Protein AF-A0A8S3BIK8-F1 (afdb_monomer_lite)

Radius of gyration: 16.22 Å; chains: 1; bounding box: 32×20×45 Å

Structure (mmCIF, N/CA/C/O backbone):
data_AF-A0A8S3BIK8-F1
#
_entry.id   AF-A0A8S3BIK8-F1
#
loop_
_atom_site.group_PDB
_atom_site.id
_atom_site.type_symbol
_atom_site.label_atom_id
_atom_site.label_alt_id
_atom_site.label_comp_id
_atom_site.label_asym_id
_atom_site.label_entity_id
_atom_site.label_seq_id
_atom_site.pdbx_PDB_ins_code
_atom_site.Cartn_x
_atom_site.Cartn_y
_atom_site.Cartn_z
_atom_site.occupancy
_atom_site.B_iso_or_equiv
_atom_site.auth_seq_id
_atom_site.auth_comp_id
_atom_site.auth_asym_id
_atom_site.auth_atom_id
_atom_site.pdbx_PDB_model_num
ATOM 1 N N . LYS A 1 1 ? -13.109 -13.381 22.313 1.00 46.12 1 LYS A N 1
ATOM 2 C CA . LYS A 1 1 ? -12.900 -12.357 21.261 1.00 46.12 1 LYS A CA 1
ATOM 3 C C . LYS A 1 1 ? -11.703 -11.518 21.670 1.00 46.12 1 LYS A C 1
ATOM 5 O O . LYS A 1 1 ? -11.812 -10.768 22.628 1.00 46.12 1 LYS A O 1
ATOM 10 N N . THR A 1 2 ? -10.563 -11.710 21.026 1.00 56.03 2 THR A N 1
ATOM 11 C CA . THR A 1 2 ? -9.379 -10.867 21.219 1.00 56.03 2 THR A CA 1
ATOM 12 C C . THR A 1 2 ? -9.565 -9.601 20.388 1.00 56.03 2 THR A C 1
ATOM 14 O O . THR A 1 2 ? -9.879 -9.688 19.204 1.00 56.03 2 THR A O 1
ATOM 17 N N . PHE A 1 3 ? -9.450 -8.435 21.018 1.00 69.31 3 PHE A N 1
ATOM 18 C CA . PHE A 1 3 ? -9.446 -7.145 20.330 1.00 69.31 3 PHE A CA 1
ATOM 19 C C . PHE A 1 3 ? -8.035 -6.855 19.811 1.00 69.31 3 PHE A C 1
ATOM 21 O O . PHE A 1 3 ? -7.059 -7.104 20.518 1.00 69.31 3 PHE A O 1
ATOM 28 N N . ALA A 1 4 ? -7.929 -6.318 18.597 1.00 78.44 4 ALA A N 1
ATOM 29 C CA . ALA A 1 4 ? -6.685 -5.759 18.081 1.00 78.44 4 ALA A CA 1
ATOM 30 C C . ALA A 1 4 ? -6.708 -4.238 18.281 1.00 78.44 4 ALA A C 1
ATOM 32 O O . ALA A 1 4 ? -7.649 -3.579 17.850 1.00 78.44 4 ALA A O 1
ATOM 33 N N . LEU A 1 5 ? -5.687 -3.692 18.946 1.00 88.62 5 LEU A N 1
ATOM 34 C CA . LEU A 1 5 ? -5.540 -2.244 19.156 1.00 88.62 5 LEU A CA 1
ATOM 35 C C . LEU A 1 5 ? -4.767 -1.573 18.016 1.00 88.62 5 LEU A C 1
ATOM 37 O O . LEU A 1 5 ? -5.019 -0.416 17.691 1.00 88.62 5 LEU A O 1
ATOM 41 N N . VAL A 1 6 ? -3.829 -2.306 17.414 1.00 96.44 6 VAL A N 1
ATOM 42 C CA . VAL A 1 6 ? -2.982 -1.840 16.315 1.00 96.44 6 VAL A CA 1
ATOM 43 C C . VAL A 1 6 ? -2.900 -2.938 15.264 1.00 96.44 6 VAL A C 1
ATOM 45 O O . VAL A 1 6 ? -2.598 -4.087 15.590 1.00 96.44 6 VAL A O 1
ATOM 48 N N . VAL A 1 7 ? -3.143 -2.576 14.008 1.00 96.69 7 VAL A N 1
ATOM 49 C CA . VAL A 1 7 ? -3.010 -3.456 12.847 1.00 96.69 7 VAL A CA 1
ATOM 50 C C . VAL A 1 7 ? -1.901 -2.925 11.947 1.00 96.69 7 VAL A C 1
ATOM 52 O O . VAL A 1 7 ? -2.021 -1.853 11.353 1.00 96.69 7 VAL A O 1
ATOM 55 N N . PHE A 1 8 ? -0.816 -3.687 11.832 1.00 97.06 8 PHE A N 1
ATOM 56 C CA . PHE A 1 8 ? 0.239 -3.421 10.858 1.00 97.06 8 PHE A CA 1
ATOM 57 C C . PHE A 1 8 ? -0.143 -4.038 9.511 1.00 97.06 8 PHE A C 1
ATOM 59 O O . PHE A 1 8 ? -0.523 -5.206 9.449 1.00 97.06 8 PHE A O 1
ATOM 66 N N . ASN A 1 9 ? -0.026 -3.261 8.437 1.00 97.06 9 ASN A N 1
ATOM 67 C CA . ASN A 1 9 ? -0.347 -3.669 7.074 1.00 97.06 9 ASN A CA 1
ATOM 68 C C . ASN A 1 9 ? 0.907 -3.570 6.182 1.00 97.06 9 ASN A C 1
ATOM 70 O O . ASN A 1 9 ? 1.097 -2.569 5.483 1.00 97.06 9 ASN A O 1
ATOM 74 N N . PRO A 1 10 ? 1.786 -4.591 6.225 1.00 97.06 10 PRO A N 1
ATOM 75 C CA . PRO A 1 10 ? 2.927 -4.678 5.323 1.00 97.06 10 PRO A CA 1
ATOM 76 C C . PRO A 1 10 ? 2.443 -4.935 3.893 1.00 97.06 10 PRO A C 1
ATOM 78 O O . PRO A 1 10 ? 1.656 -5.848 3.651 1.00 97.06 10 PRO A O 1
ATOM 81 N N . SER A 1 11 ? 2.922 -4.122 2.958 1.00 95.94 11 SER A N 1
ATOM 82 C CA . SER A 1 11 ? 2.481 -4.086 1.565 1.00 95.94 11 SER A CA 1
ATOM 83 C C . SER A 1 11 ? 3.673 -3.958 0.612 1.00 95.94 11 SER A C 1
ATOM 85 O O . SER A 1 11 ? 4.740 -3.454 0.971 1.00 95.94 11 SER A O 1
ATOM 87 N N . ALA A 1 12 ? 3.485 -4.429 -0.617 1.00 94.56 12 ALA A N 1
ATOM 88 C CA . ALA A 1 12 ? 4.418 -4.267 -1.729 1.00 94.56 12 ALA A CA 1
ATOM 89 C C . ALA A 1 12 ? 3.598 -4.042 -3.005 1.00 94.56 12 ALA A C 1
ATOM 91 O O . ALA A 1 12 ? 3.437 -4.936 -3.831 1.00 94.56 12 ALA A O 1
ATOM 92 N N . THR A 1 13 ? 2.991 -2.862 -3.093 1.00 92.25 13 THR A N 1
ATOM 93 C CA . THR A 1 13 ? 2.133 -2.463 -4.215 1.00 92.25 13 THR A CA 1
ATOM 94 C C . THR A 1 13 ? 2.839 -1.422 -5.070 1.00 92.25 13 THR A C 1
ATOM 96 O O . THR A 1 13 ? 3.633 -0.630 -4.558 1.00 92.25 13 THR A O 1
ATOM 99 N N . VAL A 1 14 ? 2.559 -1.443 -6.372 1.00 88.31 14 VAL A N 1
ATOM 100 C CA . VAL A 1 14 ? 3.174 -0.561 -7.366 1.00 88.31 14 VAL A CA 1
ATOM 101 C C . VAL A 1 14 ? 2.125 -0.001 -8.317 1.00 88.31 14 VAL A C 1
ATOM 103 O O . VAL A 1 14 ? 1.128 -0.652 -8.627 1.00 88.31 14 VAL A O 1
ATOM 106 N N . GLY A 1 15 ? 2.428 1.168 -8.876 1.00 83.50 15 GLY A N 1
ATOM 107 C CA . GLY A 1 15 ? 1.764 1.674 -10.069 1.00 83.50 15 GLY A CA 1
ATOM 108 C C . GLY A 1 15 ? 0.583 2.611 -9.820 1.00 83.50 15 GLY A C 1
ATOM 109 O O . GLY A 1 15 ? 0.167 2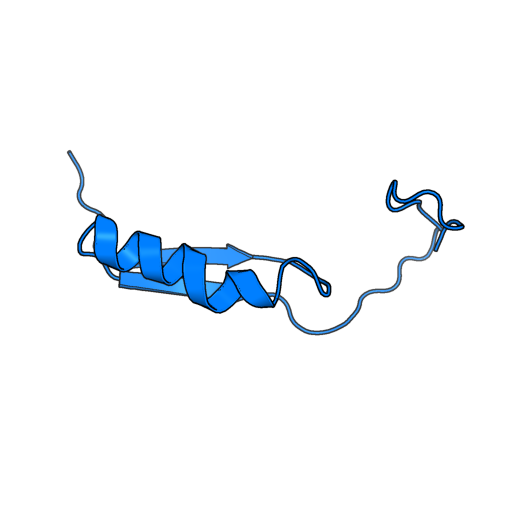.893 -8.700 1.00 83.50 15 GLY A O 1
ATOM 110 N N . ALA A 1 16 ? 0.048 3.117 -10.931 1.00 79.25 16 ALA A N 1
ATOM 111 C CA . ALA A 1 16 ? -0.908 4.222 -10.948 1.00 79.25 16 ALA A CA 1
ATOM 112 C C . ALA A 1 16 ? -2.301 3.876 -10.398 1.00 79.25 16 ALA A C 1
ATOM 114 O O . ALA A 1 16 ? -3.029 4.777 -9.993 1.00 79.25 16 ALA A O 1
ATOM 115 N N . LEU A 1 17 ? -2.691 2.595 -10.400 1.00 85.31 17 LEU A N 1
ATOM 116 C CA . LEU A 1 17 ? -4.014 2.182 -9.924 1.00 85.31 17 LEU A CA 1
ATOM 117 C C . LEU A 1 17 ? -4.072 2.047 -8.395 1.00 85.31 17 LEU A C 1
ATOM 119 O O . LEU A 1 17 ? -5.106 2.344 -7.804 1.00 85.31 17 LEU A O 1
ATOM 123 N N . SER A 1 18 ? -2.983 1.614 -7.754 1.00 88.94 18 SER A N 1
ATOM 124 C CA . SER A 1 18 ? -2.946 1.394 -6.302 1.00 88.94 18 SER A CA 1
ATOM 125 C C . SER A 1 18 ? -2.644 2.666 -5.508 1.00 88.94 18 SER A C 1
ATOM 127 O O . SER A 1 18 ? -3.175 2.828 -4.412 1.00 88.94 18 SER A O 1
ATOM 129 N N . GLU A 1 19 ? -1.842 3.590 -6.052 1.00 93.19 19 GLU A N 1
ATOM 130 C CA . GLU A 1 19 ? -1.447 4.835 -5.366 1.00 93.19 19 GLU A CA 1
ATOM 131 C C . GLU A 1 19 ? -2.653 5.653 -4.844 1.00 93.19 19 GLU A C 1
ATOM 133 O O . GLU A 1 19 ? -2.645 6.041 -3.672 1.00 93.19 19 GLU A O 1
ATOM 138 N N . PRO A 1 20 ? -3.740 5.868 -5.623 1.00 94.75 20 PRO A N 1
ATOM 139 C CA . PRO A 1 20 ? -4.897 6.627 -5.145 1.00 94.75 20 PRO A CA 1
ATOM 140 C C . PRO A 1 20 ? -5.641 5.944 -3.988 1.00 94.75 20 PRO A C 1
ATOM 142 O O . PRO A 1 20 ? -6.268 6.622 -3.174 1.00 94.75 20 PRO A O 1
ATOM 145 N N . LEU A 1 21 ? -5.573 4.612 -3.896 1.00 96.06 21 LEU A N 1
ATOM 146 C CA . LEU A 1 21 ? -6.247 3.827 -2.858 1.00 96.06 21 LEU A CA 1
ATOM 147 C C . LEU A 1 21 ? -5.456 3.783 -1.544 1.00 96.06 21 LEU A C 1
ATOM 149 O O . LEU A 1 21 ? -6.049 3.588 -0.480 1.00 96.06 21 LEU A O 1
ATOM 153 N N . TRP A 1 22 ? -4.144 4.043 -1.583 1.00 96.06 22 TRP A N 1
ATOM 154 C CA . TRP A 1 22 ? -3.247 3.904 -0.430 1.00 96.06 22 TRP A CA 1
ATOM 155 C C . TRP A 1 22 ? -3.674 4.738 0.787 1.00 96.06 22 TRP A C 1
ATOM 157 O O . TRP A 1 22 ? -3.613 4.286 1.931 1.00 96.06 22 TRP A O 1
ATOM 167 N N . SER A 1 23 ? -4.185 5.949 0.555 1.00 95.31 23 SER A N 1
ATOM 168 C CA . SER A 1 23 ? -4.657 6.834 1.632 1.00 95.31 23 SER A CA 1
ATOM 169 C C . SER A 1 23 ? -6.080 6.529 2.124 1.00 95.31 23 SER A C 1
ATOM 171 O O . SER A 1 23 ? -6.545 7.168 3.077 1.00 95.31 23 SER A O 1
ATOM 173 N N . ILE A 1 24 ? -6.772 5.582 1.483 1.00 97.19 24 ILE A N 1
ATOM 174 C CA . ILE A 1 24 ? -8.199 5.303 1.676 1.00 97.19 24 ILE A CA 1
ATOM 175 C C . ILE A 1 24 ? -8.399 4.024 2.485 1.00 97.19 24 ILE A C 1
ATOM 177 O O . ILE A 1 24 ? -9.056 4.059 3.524 1.00 97.19 24 ILE A O 1
ATOM 181 N N . GLU A 1 25 ? -7.842 2.900 2.042 1.00 97.56 25 GLU A N 1
ATOM 182 C CA . GLU A 1 25 ? -8.246 1.576 2.535 1.00 97.56 25 GLU A CA 1
ATOM 183 C C . GLU A 1 25 ? -7.867 1.344 4.001 1.00 97.56 25 GLU A C 1
ATOM 185 O O . GLU A 1 25 ? -8.731 1.037 4.828 1.00 97.56 25 GLU A O 1
ATOM 190 N N . ALA A 1 26 ? -6.600 1.572 4.361 1.00 96.12 26 ALA A N 1
ATOM 191 C CA . ALA A 1 26 ? -6.139 1.429 5.742 1.00 96.12 26 ALA A CA 1
ATOM 192 C C . ALA A 1 26 ? -6.836 2.431 6.679 1.00 96.12 26 ALA A C 1
ATOM 194 O O . ALA A 1 26 ? -7.250 2.080 7.783 1.00 96.12 26 ALA A O 1
ATOM 195 N N . ARG A 1 27 ? -7.058 3.666 6.209 1.00 97.62 27 ARG A N 1
ATOM 196 C CA . ARG A 1 27 ? -7.789 4.691 6.966 1.00 97.62 27 ARG A CA 1
ATOM 197 C C . ARG A 1 27 ? -9.237 4.271 7.222 1.00 97.62 27 ARG A C 1
ATOM 199 O O . ARG A 1 27 ? -9.722 4.424 8.340 1.00 97.62 27 ARG A O 1
ATOM 206 N N . ASN A 1 28 ? -9.917 3.727 6.216 1.00 97.94 28 ASN A N 1
ATOM 207 C CA . ASN A 1 28 ? -11.275 3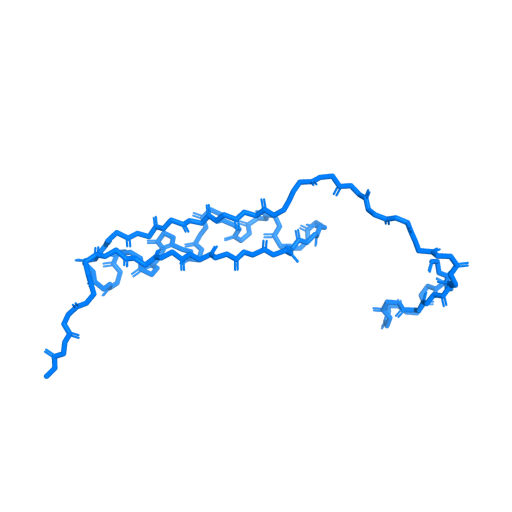.213 6.363 1.00 97.94 28 ASN A CA 1
ATOM 208 C C . ASN A 1 28 ? -11.315 2.054 7.367 1.00 97.94 28 ASN A C 1
ATOM 210 O O . ASN A 1 28 ? -12.163 2.036 8.255 1.00 97.94 28 ASN A O 1
ATOM 214 N N . ALA A 1 29 ? -10.351 1.132 7.294 1.00 96.94 29 ALA A N 1
ATOM 215 C CA . ALA A 1 29 ? -10.248 0.036 8.249 1.00 96.94 29 ALA A CA 1
ATOM 216 C C . ALA A 1 29 ? -10.094 0.543 9.695 1.00 96.94 29 ALA A C 1
ATOM 218 O O . ALA A 1 29 ? -10.741 -0.006 10.586 1.00 96.94 29 ALA A O 1
ATOM 219 N N . ALA A 1 30 ? -9.300 1.597 9.929 1.00 97.19 30 ALA A N 1
ATOM 220 C CA . ALA A 1 30 ? -9.170 2.232 11.244 1.00 97.19 30 ALA A CA 1
ATOM 221 C C . ALA A 1 30 ? -10.494 2.817 11.752 1.00 97.19 30 ALA A C 1
ATOM 223 O O . ALA A 1 30 ? -10.893 2.551 12.885 1.00 97.19 30 ALA A O 1
ATOM 224 N N . ILE A 1 31 ? -11.188 3.578 10.898 1.00 97.56 31 ILE A N 1
ATOM 225 C CA . ILE A 1 31 ? -12.460 4.232 11.234 1.00 97.56 31 ILE A CA 1
ATOM 226 C C . ILE A 1 31 ? -13.545 3.193 11.534 1.00 97.56 31 ILE A C 1
ATOM 228 O O . ILE A 1 31 ? -14.226 3.293 12.550 1.00 97.56 31 ILE A O 1
ATOM 232 N N . ALA A 1 32 ? -13.696 2.185 10.675 1.00 97.62 32 ALA A N 1
ATOM 233 C CA . ALA A 1 32 ? -14.767 1.198 10.783 1.00 97.62 32 ALA A CA 1
ATOM 234 C C . ALA A 1 32 ? -14.629 0.277 12.006 1.00 97.62 32 ALA A C 1
ATOM 236 O O . ALA A 1 32 ? -15.631 -0.231 12.505 1.00 97.62 32 ALA A O 1
ATOM 237 N N . ASN A 1 33 ? -13.402 0.053 12.485 1.00 96.44 33 ASN A N 1
ATOM 238 C CA . ASN A 1 33 ? -13.123 -0.905 13.557 1.00 96.44 33 ASN A CA 1
ATOM 2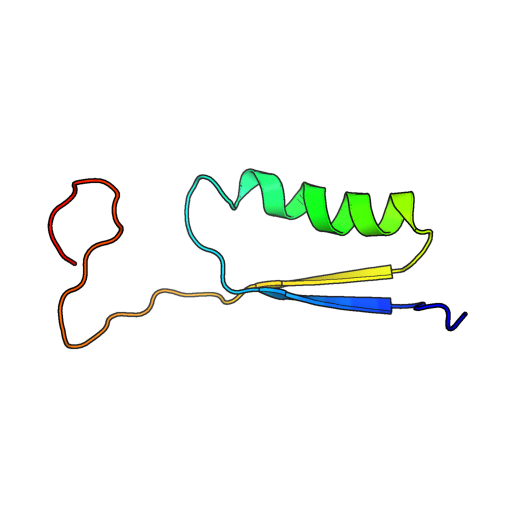39 C C . ASN A 1 33 ? -12.644 -0.254 14.863 1.00 96.44 33 ASN A C 1
ATOM 241 O O . ASN A 1 33 ? -12.378 -0.969 15.828 1.00 96.44 33 ASN A O 1
ATOM 245 N N . SER A 1 34 ? -12.547 1.078 14.912 1.00 96.56 34 SER A N 1
ATOM 246 C CA . SER A 1 34 ? -12.097 1.836 16.088 1.00 96.56 34 SER A CA 1
ATOM 247 C C . SER A 1 34 ? -10.746 1.359 16.641 1.00 96.56 34 SER A C 1
ATOM 249 O O . SER A 1 34 ? -10.573 1.209 17.852 1.00 96.56 34 SER A O 1
ATOM 251 N N . TYR A 1 35 ? -9.783 1.118 15.750 1.00 96.50 35 TYR A N 1
ATOM 252 C CA . TYR A 1 35 ? -8.404 0.751 16.093 1.00 96.50 35 TYR A CA 1
ATOM 253 C C . TYR A 1 35 ? -7.386 1.613 15.336 1.00 96.50 35 TYR A C 1
ATOM 255 O O . TYR A 1 35 ? -7.748 2.402 14.461 1.00 96.50 35 TYR A O 1
ATOM 263 N N . PHE A 1 36 ? -6.097 1.431 15.617 1.00 97.00 36 PHE A N 1
ATOM 264 C CA . PHE A 1 36 ? -5.027 2.036 14.825 1.00 97.00 36 PHE A CA 1
ATOM 265 C C . PHE A 1 36 ? -4.604 1.132 13.664 1.00 97.00 36 PHE A C 1
ATOM 267 O O . PHE A 1 36 ? -4.513 -0.086 13.811 1.00 97.00 36 PHE A O 1
ATOM 274 N N . THR A 1 37 ? -4.267 1.738 12.527 1.00 97.81 37 THR A N 1
ATOM 275 C CA . THR A 1 37 ? -3.680 1.046 11.370 1.00 97.81 37 THR A CA 1
ATOM 276 C C . THR A 1 37 ? -2.352 1.667 10.980 1.00 97.81 37 THR A C 1
ATOM 278 O O . THR A 1 37 ? -2.223 2.891 10.982 1.00 97.81 37 THR A O 1
ATOM 281 N N . VAL A 1 38 ? -1.399 0.836 10.568 1.00 97.75 38 VAL A N 1
ATOM 282 C CA . VAL A 1 38 ? -0.084 1.267 10.087 1.00 97.75 38 VAL A CA 1
ATOM 283 C C . VAL A 1 38 ? 0.150 0.680 8.699 1.00 97.75 38 VAL A C 1
ATOM 285 O O . VAL A 1 38 ? 0.488 -0.496 8.573 1.00 97.75 38 VAL A O 1
ATOM 288 N N . GLY A 1 39 ? -0.052 1.491 7.660 1.00 96.56 39 GLY A N 1
ATOM 289 C CA . GLY A 1 39 ? 0.270 1.119 6.281 1.00 96.56 39 GLY A CA 1
ATOM 290 C C . GLY A 1 39 ? 1.769 1.254 6.022 1.00 96.56 39 GLY A C 1
ATOM 291 O O . GLY A 1 39 ? 2.340 2.317 6.256 1.00 96.56 39 GLY A O 1
ATOM 292 N N . ILE A 1 40 ? 2.407 0.183 5.549 1.00 97.62 40 ILE A N 1
ATOM 293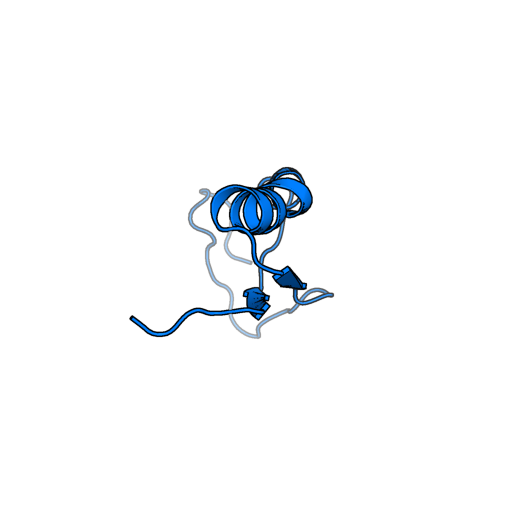 C CA . ILE A 1 40 ? 3.841 0.144 5.230 1.00 97.62 40 ILE A CA 1
ATOM 294 C C . ILE A 1 40 ? 3.974 -0.392 3.807 1.00 97.62 40 ILE A C 1
ATOM 296 O O . ILE A 1 40 ? 3.573 -1.526 3.570 1.00 97.62 40 ILE A O 1
ATOM 300 N N . ASN A 1 41 ? 4.533 0.383 2.872 1.00 96.81 41 ASN A N 1
ATOM 301 C CA . ASN A 1 41 ? 4.772 -0.073 1.498 1.00 96.81 41 ASN A CA 1
ATOM 302 C C . ASN A 1 41 ? 6.268 -0.116 1.171 1.00 96.81 41 ASN A C 1
ATOM 304 O O . ASN A 1 41 ? 7.038 0.720 1.651 1.00 96.81 41 ASN A O 1
ATOM 308 N N . ARG A 1 42 ? 6.670 -1.076 0.331 1.00 96.94 42 ARG A N 1
ATOM 309 C CA . ARG A 1 42 ? 8.013 -1.110 -0.262 1.00 96.94 42 ARG A CA 1
ATOM 310 C C . ARG A 1 42 ? 8.247 0.144 -1.115 1.00 96.94 42 ARG A C 1
ATOM 312 O O . ARG A 1 42 ? 7.332 0.620 -1.779 1.00 96.94 42 ARG A O 1
ATOM 319 N N . VAL A 1 43 ? 9.484 0.639 -1.118 1.00 95.31 43 VAL A N 1
ATOM 320 C CA . VAL A 1 43 ? 9.943 1.741 -1.979 1.00 95.31 43 VAL A CA 1
ATOM 321 C C . VAL A 1 43 ? 11.002 1.256 -2.971 1.00 95.31 43 VAL A C 1
ATOM 323 O O . VAL A 1 43 ? 11.727 0.305 -2.680 1.00 95.31 43 VAL A O 1
ATOM 326 N N . GLY A 1 44 ? 11.122 1.946 -4.109 1.00 94.94 44 GLY A N 1
ATOM 327 C CA . GLY A 1 44 ? 12.086 1.633 -5.169 1.00 94.94 44 GLY A CA 1
ATOM 328 C C . GLY A 1 44 ? 11.533 0.714 -6.262 1.00 94.94 44 GLY A C 1
ATOM 329 O O . GLY A 1 44 ? 10.368 0.322 -6.232 1.00 94.94 44 GLY A O 1
ATOM 330 N N . THR A 1 45 ? 12.390 0.390 -7.231 1.00 94.75 45 THR A N 1
ATOM 331 C CA . THR A 1 45 ? 12.079 -0.487 -8.369 1.00 94.75 45 THR A CA 1
ATOM 332 C C . THR A 1 45 ? 13.057 -1.654 -8.381 1.00 94.75 45 THR A C 1
ATOM 334 O O . THR A 1 45 ? 14.242 -1.469 -8.107 1.00 94.75 45 THR A O 1
ATOM 337 N N . GLU A 1 46 ? 12.571 -2.846 -8.714 1.00 94.00 46 GLU A N 1
ATOM 338 C CA . GLU A 1 46 ? 13.377 -4.064 -8.807 1.00 94.00 46 GLU A CA 1
ATOM 339 C C . GLU A 1 46 ? 13.454 -4.535 -10.259 1.00 94.00 46 GLU A C 1
ATOM 341 O O . GLU A 1 46 ? 12.478 -4.448 -11.003 1.00 94.00 46 GLU A O 1
ATOM 346 N N . THR A 1 47 ? 14.623 -5.037 -10.656 1.00 94.75 47 THR A N 1
ATOM 347 C CA . THR A 1 47 ? 14.851 -5.664 -11.962 1.00 94.75 47 THR A CA 1
ATOM 348 C C . THR A 1 47 ? 15.279 -7.104 -11.736 1.00 94.75 47 THR A C 1
ATOM 350 O O . THR A 1 47 ? 16.136 -7.373 -10.892 1.00 94.75 47 THR A O 1
ATOM 353 N N . PHE A 1 48 ? 14.691 -8.026 -12.495 1.00 95.62 48 PHE A N 1
ATOM 354 C CA . PHE A 1 48 ? 14.968 -9.453 -12.383 1.00 95.62 48 PHE A CA 1
ATOM 355 C C . PHE A 1 48 ? 15.771 -9.954 -13.595 1.00 95.62 48 PHE A C 1
ATOM 357 O O . PHE A 1 48 ? 15.658 -9.375 -14.672 1.00 95.62 48 PHE A O 1
ATOM 364 N N . PRO A 1 49 ? 16.597 -11.013 -13.452 1.00 95.94 49 PRO A N 1
ATOM 365 C CA . PRO A 1 49 ? 17.462 -11.480 -14.542 1.00 95.94 49 PRO A CA 1
ATOM 366 C C . PRO A 1 49 ? 16.726 -12.082 -15.745 1.00 95.94 49 PRO A C 1
ATOM 368 O O . PRO A 1 49 ? 17.294 -12.146 -16.829 1.00 95.94 49 PRO A O 1
ATOM 371 N N . ASN A 1 50 ? 15.503 -12.571 -15.539 1.00 96.69 50 ASN A N 1
ATOM 3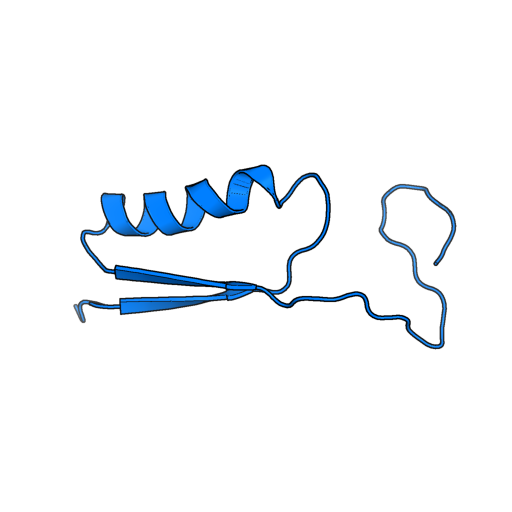72 C CA . ASN A 1 50 ? 14.697 -13.214 -16.570 1.00 96.69 50 ASN A CA 1
ATOM 373 C C . ASN A 1 50 ? 13.424 -12.399 -16.783 1.00 96.69 50 ASN A C 1
ATOM 375 O O . ASN A 1 50 ? 12.819 -11.961 -15.804 1.00 96.69 50 ASN A O 1
ATOM 379 N N . GLU A 1 51 ? 13.013 -12.260 -18.040 1.00 95.06 51 GLU A N 1
ATOM 380 C CA . GLU A 1 51 ? 11.783 -11.560 -18.406 1.00 95.06 51 GLU A CA 1
ATOM 381 C C . GLU A 1 51 ? 10.537 -12.312 -17.922 1.00 95.06 51 GLU A C 1
ATOM 383 O O . GLU A 1 51 ? 10.486 -13.548 -17.902 1.00 95.06 51 GLU A O 1
ATOM 388 N N . PHE A 1 52 ? 9.502 -11.554 -17.573 1.00 94.50 52 PHE A N 1
ATOM 389 C CA . PHE A 1 52 ? 8.183 -12.068 -17.224 1.00 94.50 52 PHE A CA 1
ATOM 390 C C . PHE A 1 52 ? 7.083 -11.154 -17.781 1.00 94.50 52 PHE A C 1
ATOM 392 O O . PHE A 1 52 ? 7.326 -10.046 -18.251 1.00 94.50 52 PHE A O 1
ATOM 399 N N . THR A 1 53 ? 5.838 -11.629 -17.788 1.00 95.06 53 THR A N 1
ATOM 400 C CA . THR A 1 53 ? 4.693 -10.867 -18.313 1.00 95.06 53 THR A CA 1
ATOM 401 C C . THR A 1 53 ? 3.772 -10.413 -17.186 1.00 95.06 53 THR A C 1
ATOM 403 O O . THR A 1 53 ? 3.444 -11.214 -16.313 1.00 95.06 53 THR A O 1
ATOM 406 N N . SER A 1 54 ? 3.257 -9.184 -17.266 1.00 92.69 54 SER A N 1
ATOM 407 C CA . SER A 1 54 ? 2.344 -8.601 -16.261 1.00 92.69 54 SER A CA 1
ATOM 408 C C . SER A 1 54 ? 0.851 -8.860 -16.526 1.00 92.69 54 SER A C 1
ATOM 410 O O . SER A 1 54 ? -0.005 -8.351 -15.808 1.00 92.69 54 SER A O 1
ATOM 412 N N . GLY A 1 55 ? 0.514 -9.654 -17.550 1.00 92.62 55 GLY A N 1
ATOM 413 C CA . GLY A 1 55 ? -0.875 -10.014 -17.877 1.00 92.62 55 GLY A CA 1
ATOM 414 C C . GLY A 1 55 ? -1.711 -8.886 -18.498 1.00 92.62 55 GLY A C 1
ATOM 415 O O . GLY A 1 55 ? -2.913 -9.046 -18.678 1.00 92.62 55 GLY A O 1
ATOM 416 N N . ASP A 1 56 ? -1.089 -7.764 -18.860 1.00 92.12 56 ASP A N 1
ATOM 417 C CA . ASP A 1 56 ? -1.718 -6.575 -19.449 1.00 92.12 56 ASP A CA 1
ATOM 418 C C . ASP A 1 56 ? -1.569 -6.500 -20.982 1.00 92.12 56 ASP A C 1
ATOM 420 O O . ASP A 1 56 ? -1.844 -5.468 -21.594 1.00 92.12 56 ASP A O 1
ATOM 424 N N . GLY A 1 57 ? -1.122 -7.592 -21.610 1.00 93.94 57 GLY A N 1
ATOM 425 C CA . GLY A 1 57 ? -0.914 -7.689 -23.058 1.00 93.94 57 GLY A CA 1
ATOM 426 C C . GLY A 1 57 ? 0.308 -6.926 -23.582 1.00 93.94 57 GLY A C 1
ATOM 427 O O . GLY A 1 57 ? 0.514 -6.884 -24.795 1.00 93.94 57 GLY A O 1
ATOM 428 N N . LYS A 1 58 ? 1.124 -6.331 -22.703 1.00 93.31 58 LYS A N 1
ATOM 429 C CA . LYS A 1 58 ? 2.398 -5.706 -23.077 1.00 93.31 58 LYS A CA 1
ATOM 430 C C . LYS A 1 58 ? 3.502 -6.753 -23.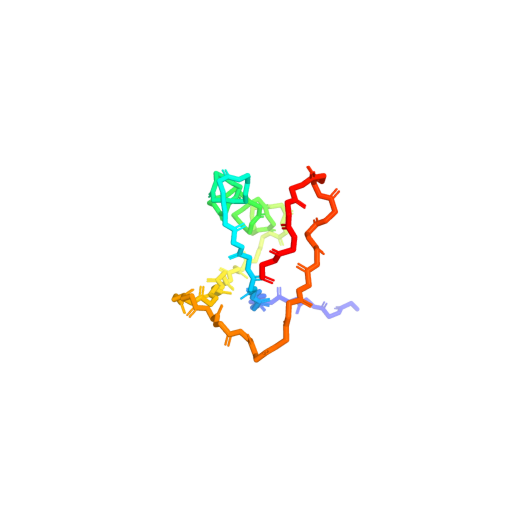283 1.00 93.31 58 LYS A C 1
ATOM 432 O O . LYS A 1 58 ? 3.355 -7.892 -22.830 1.00 93.31 58 LYS A O 1
ATOM 437 N N . PRO A 1 59 ? 4.617 -6.378 -23.943 1.00 95.62 59 PRO A N 1
ATOM 438 C CA . PRO A 1 59 ? 5.802 -7.225 -24.010 1.00 95.62 59 PRO A CA 1
ATOM 439 C C . PRO A 1 59 ? 6.296 -7.649 -22.621 1.00 95.62 59 PRO A C 1
ATOM 441 O O . PRO A 1 59 ? 6.083 -6.942 -21.626 1.00 95.62 59 PRO A O 1
ATOM 444 N N . ALA A 1 60 ? 6.970 -8.799 -22.578 1.00 94.88 60 ALA A N 1
ATOM 445 C CA . ALA A 1 60 ? 7.679 -9.235 -21.384 1.00 94.88 60 ALA A CA 1
ATOM 446 C C . ALA A 1 60 ? 8.746 -8.193 -20.999 1.00 94.88 60 ALA A C 1
ATOM 448 O O . ALA A 1 60 ? 9.296 -7.514 -21.870 1.00 94.88 60 ALA A O 1
ATOM 449 N N . HIS A 1 61 ? 8.950 -8.017 -19.697 1.00 89.94 61 HIS A N 1
ATOM 450 C CA . HIS A 1 61 ? 9.868 -7.047 -19.101 1.00 89.94 61 HIS A CA 1
ATOM 451 C C . HIS A 1 61 ? 10.444 -7.575 -17.786 1.00 89.94 61 HIS A C 1
ATOM 453 O O . HIS A 1 61 ? 10.036 -8.683 -17.363 1.00 89.94 61 HIS A O 1
#

Secondary structure (DSSP, 8-state):
-PPPSEEEEEE---STTTHHHHTTHHHHHHHHHTSEEEEEE--S----SS----SSSPPP-

Organism: NCBI:txid392030

Foldseek 3Di:
DDDDQEAEDEEEDDDDPCVVCQVPDQVVVCVVRVHHYHYDYDDDDDDDPDWDDPPPPDDTD

Sequence (61 aa):
KTFALVVFNPSATVGALSEPLWSIEARNAAIANSYFTVGINRVGTETFPNEFTSGDGKPAH

InterPro domains:
  IPR036526 Carbon-nitrogen hydrolase superfamily [G3DSA:3.60.110.10] (4-61)
  IPR036526 Carbon-nitrogen hydrolase superfamily [SSF56317] (6-48)
  IPR050345 Aliphatic Amidase/Beta-Ureidopropionase [PTHR43674] (6-52)

pLDDT: mean 92.52, std 9.27, range [46.12, 97.94]